Protein AF-A0A2M7X055-F1 (afdb_monomer_lite)

Secondary structure (DSSP, 8-state):
--SHHHHHHHHHHHHHHTTGGGTSS----PPSP----GGG------HHHHHHHHHHHHHHHHHHHTT-HHHHHHHHHHHHHHHHHHHHHH--

pLDDT: mean 74.13, std 18.89, range [45.38, 97.69]

Structure (mmCIF, N/CA/C/O backbone):
data_AF-A0A2M7X055-F1
#
_entry.id   AF-A0A2M7X055-F1
#
loop_
_atom_site.group_PDB
_atom_site.id
_atom_site.type_symbol
_atom_site.label_atom_id
_atom_site.label_alt_id
_atom_site.label_comp_id
_atom_site.label_asym_id
_atom_site.label_entity_id
_atom_site.label_seq_id
_atom_site.pdbx_PDB_ins_code
_atom_site.Cartn_x
_atom_site.Cartn_y
_atom_site.Cartn_z
_atom_site.occupancy
_atom_site.B_iso_or_equiv
_atom_site.auth_seq_id
_atom_site.auth_comp_id
_atom_site.auth_asym_id
_atom_site.auth_atom_id
_atom_site.pdbx_PDB_model_num
ATOM 1 N N . MET A 1 1 ? -12.932 -27.765 -12.831 1.00 46.94 1 MET A N 1
ATOM 2 C CA . MET A 1 1 ? -11.792 -26.873 -12.501 1.00 46.94 1 MET A CA 1
ATOM 3 C C . MET A 1 1 ? -12.272 -25.603 -11.775 1.00 46.94 1 MET A C 1
ATOM 5 O O . MET A 1 1 ? -12.058 -24.507 -12.264 1.00 46.94 1 MET A O 1
ATOM 9 N N . ALA A 1 2 ? -12.937 -25.721 -10.616 1.00 50.69 2 ALA A N 1
ATOM 10 C CA . ALA A 1 2 ? -13.504 -24.565 -9.885 1.00 50.69 2 ALA A CA 1
ATOM 11 C C . ALA A 1 2 ? -13.238 -24.597 -8.362 1.00 50.69 2 ALA A C 1
ATOM 13 O O . ALA A 1 2 ? -13.766 -23.790 -7.606 1.00 50.69 2 ALA A O 1
ATOM 14 N N . THR A 1 3 ? -12.414 -25.537 -7.893 1.00 55.06 3 THR A N 1
ATOM 15 C CA . THR A 1 3 ? -12.286 -25.893 -6.467 1.00 55.06 3 THR A CA 1
ATOM 16 C C . THR A 1 3 ? -10.998 -25.402 -5.804 1.00 55.06 3 THR A C 1
ATOM 18 O O . THR A 1 3 ? -10.871 -25.472 -4.586 1.00 55.06 3 THR A O 1
ATOM 21 N N . ALA A 1 4 ? -10.041 -24.861 -6.566 1.00 56.50 4 ALA A N 1
ATOM 22 C CA . ALA A 1 4 ? -8.792 -24.346 -5.999 1.00 56.50 4 ALA A CA 1
ATOM 23 C C . ALA A 1 4 ? -8.977 -22.966 -5.342 1.00 56.50 4 ALA A C 1
ATOM 25 O O . ALA A 1 4 ? -8.438 -22.721 -4.267 1.00 56.50 4 ALA A O 1
ATOM 26 N N . ILE A 1 5 ? -9.789 -22.089 -5.945 1.00 57.12 5 ILE A N 1
ATOM 27 C CA . ILE A 1 5 ? -9.979 -20.685 -5.530 1.00 57.12 5 ILE A CA 1
ATOM 28 C C . ILE A 1 5 ? -10.649 -20.578 -4.147 1.00 57.12 5 ILE A C 1
ATOM 30 O O . ILE A 1 5 ? -10.349 -19.676 -3.363 1.00 57.12 5 ILE A O 1
ATOM 34 N N . THR A 1 6 ? -11.525 -21.521 -3.800 1.00 56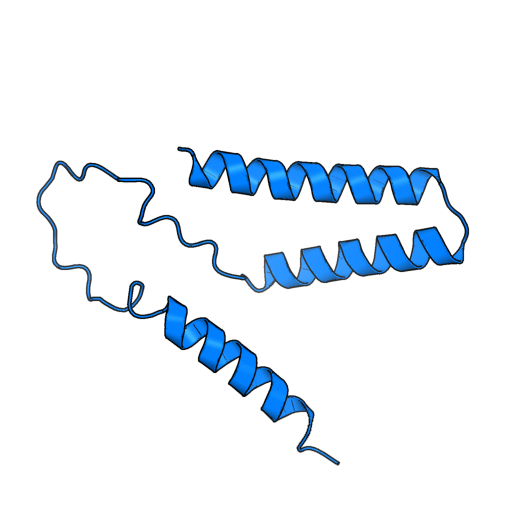.03 6 THR A N 1
ATOM 35 C CA . THR A 1 6 ? -12.248 -21.524 -2.519 1.00 56.03 6 THR A CA 1
ATOM 36 C C . THR A 1 6 ? -11.378 -21.940 -1.333 1.00 56.03 6 THR A C 1
ATOM 38 O O . THR A 1 6 ? -11.620 -21.466 -0.224 1.00 56.03 6 THR A O 1
ATOM 41 N N . ARG A 1 7 ? -10.318 -22.732 -1.545 1.00 57.69 7 ARG A N 1
ATOM 42 C CA . ARG A 1 7 ? -9.425 -23.194 -0.465 1.00 57.69 7 ARG A CA 1
ATOM 43 C C . ARG A 1 7 ? -8.532 -22.080 0.097 1.00 57.69 7 ARG A C 1
ATOM 45 O O . ARG A 1 7 ? -8.255 -22.046 1.291 1.00 57.69 7 ARG A O 1
ATOM 52 N N . TRP A 1 8 ? -8.111 -21.136 -0.747 1.00 57.44 8 TRP A N 1
ATOM 53 C CA . TRP A 1 8 ? -7.343 -19.962 -0.306 1.00 57.44 8 TRP A CA 1
ATOM 54 C C . TRP A 1 8 ? -8.206 -19.002 0.512 1.00 57.44 8 TRP A C 1
ATOM 56 O O . TRP A 1 8 ? -7.748 -18.457 1.516 1.00 57.44 8 TRP A O 1
ATOM 66 N N . ARG A 1 9 ? -9.484 -18.853 0.129 1.00 58.31 9 ARG A N 1
ATOM 67 C CA . ARG A 1 9 ? -10.46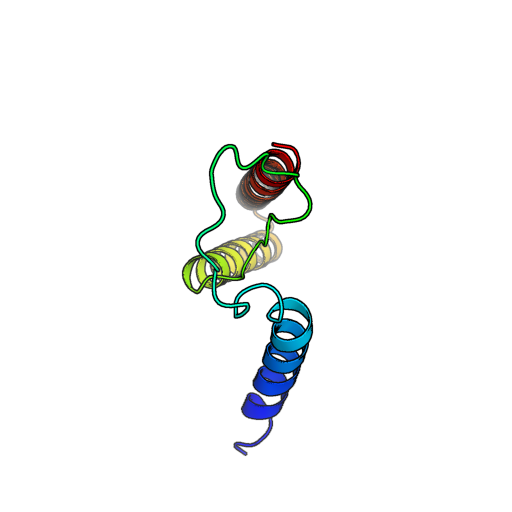2 -18.057 0.883 1.00 58.31 9 ARG A CA 1
ATOM 68 C C . ARG A 1 9 ? -10.670 -18.614 2.283 1.00 58.31 9 ARG A C 1
ATOM 70 O O . ARG A 1 9 ? -10.657 -17.832 3.221 1.00 58.31 9 ARG A O 1
ATOM 77 N N . THR A 1 10 ? -10.819 -19.927 2.451 1.00 58.59 10 THR A N 1
ATOM 78 C CA . THR A 1 10 ? -11.043 -20.514 3.782 1.00 58.59 10 THR A CA 1
ATOM 79 C C . THR A 1 10 ? -9.805 -20.455 4.669 1.00 58.59 10 THR A C 1
ATOM 81 O O . THR A 1 10 ? -9.947 -20.224 5.862 1.00 58.59 10 THR A O 1
ATOM 84 N N . TRP A 1 11 ? -8.592 -20.558 4.119 1.00 58.69 11 TRP A N 1
ATOM 85 C CA . TRP A 1 11 ? -7.371 -20.346 4.906 1.00 58.69 11 TRP A CA 1
ATOM 86 C C . TRP A 1 11 ? -7.210 -18.883 5.354 1.00 58.69 11 TRP A C 1
ATOM 88 O O . TRP A 1 11 ? -6.881 -18.620 6.511 1.00 58.69 11 TRP A O 1
ATOM 98 N N . LEU A 1 12 ? -7.514 -17.924 4.472 1.00 61.62 12 LEU A N 1
ATOM 99 C CA . LEU A 1 12 ? -7.5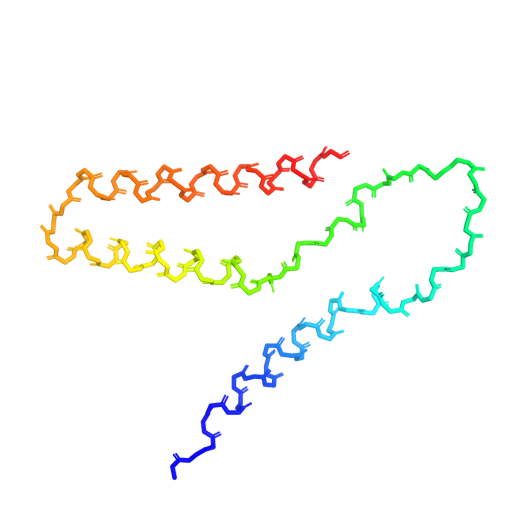14 -16.496 4.810 1.00 61.62 12 LEU A CA 1
ATOM 100 C C . LEU A 1 12 ? -8.617 -16.144 5.817 1.00 61.62 12 LEU A C 1
ATOM 102 O O . LEU A 1 12 ? -8.364 -15.385 6.750 1.00 61.62 12 LEU A O 1
ATOM 106 N N . LEU A 1 13 ? -9.808 -16.735 5.673 1.00 61.28 13 LEU A N 1
ATOM 107 C CA . LEU A 1 13 ? -10.927 -16.566 6.601 1.00 61.28 13 LEU A CA 1
ATOM 108 C C . LEU A 1 13 ? -10.647 -17.231 7.951 1.00 61.28 13 LEU A C 1
ATOM 110 O O . LEU A 1 13 ? -10.886 -16.596 8.962 1.00 61.28 13 LEU A O 1
ATOM 114 N N . ALA A 1 14 ? -10.027 -18.412 7.999 1.00 59.06 14 ALA A N 1
ATOM 115 C CA . ALA A 1 14 ? -9.623 -19.060 9.251 1.00 59.06 14 ALA A CA 1
ATOM 116 C C . ALA A 1 14 ? -8.496 -18.289 9.968 1.00 59.06 14 ALA A C 1
ATOM 118 O O . ALA A 1 14 ? -8.436 -18.231 11.201 1.00 59.06 14 ALA A O 1
ATOM 119 N N . ARG A 1 15 ? -7.590 -17.651 9.211 1.00 60.41 15 ARG A N 1
ATOM 120 C CA . ARG A 1 15 ? -6.574 -16.741 9.766 1.00 60.41 15 ARG A CA 1
ATOM 121 C C . ARG A 1 15 ? -7.206 -15.446 10.282 1.00 60.41 15 ARG A C 1
ATOM 123 O O . ARG A 1 15 ? -6.751 -14.940 11.311 1.00 60.41 15 ARG A O 1
ATOM 130 N N . ALA A 1 16 ? -8.241 -14.952 9.604 1.00 58.59 16 ALA A N 1
ATOM 131 C CA . ALA A 1 16 ? -9.037 -13.810 10.032 1.00 58.59 16 ALA A CA 1
ATOM 132 C C . ALA A 1 16 ? -9.887 -14.149 11.269 1.00 58.59 16 ALA A C 1
ATOM 134 O O . ALA A 1 16 ? -9.874 -13.384 12.223 1.00 58.59 16 ALA A O 1
ATOM 135 N N . GLU A 1 17 ? -10.539 -15.311 11.325 1.00 56.38 17 GLU A N 1
ATOM 136 C CA . GLU A 1 17 ? -11.384 -15.778 12.437 1.00 56.38 17 GLU A CA 1
ATOM 137 C C . GLU A 1 17 ? -10.602 -15.933 13.737 1.00 56.38 17 GLU A C 1
ATOM 139 O O . GLU A 1 17 ? -11.118 -15.610 14.800 1.00 56.38 17 GLU A O 1
ATOM 144 N N . ARG A 1 18 ? -9.321 -16.322 13.673 1.00 55.62 18 ARG A N 1
ATOM 145 C CA . ARG A 1 18 ? -8.435 -16.335 14.853 1.00 55.62 18 ARG A CA 1
ATOM 146 C C . ARG A 1 18 ? -8.052 -14.934 15.351 1.00 55.62 18 ARG A C 1
ATOM 148 O O . ARG A 1 18 ? -7.565 -14.805 16.470 1.00 55.62 18 ARG A O 1
ATOM 155 N N . ARG A 1 19 ? -8.227 -13.889 14.533 1.00 53.91 19 ARG A N 1
ATOM 156 C CA . ARG A 1 19 ? -7.945 -12.476 14.867 1.00 53.91 19 ARG A CA 1
ATOM 157 C C . ARG A 1 19 ? -9.221 -11.656 15.125 1.00 53.91 19 ARG A C 1
ATOM 159 O O . ARG A 1 19 ? -9.142 -10.612 15.759 1.00 53.91 19 ARG A O 1
ATOM 166 N N . LEU A 1 20 ? -10.376 -12.137 14.664 1.00 51.28 20 LEU A N 1
ATOM 167 C CA . LEU A 1 20 ? -11.693 -11.503 14.742 1.00 51.28 20 LEU A CA 1
ATOM 168 C C . LEU A 1 20 ? -12.484 -11.640 16.065 1.00 51.28 20 LEU A C 1
ATOM 170 O O . LEU A 1 20 ? -13.422 -10.852 16.197 1.00 51.28 20 LEU A O 1
ATOM 174 N N . PRO A 1 21 ? -12.172 -12.488 17.080 1.00 51.50 21 PRO A N 1
ATOM 175 C CA . PRO A 1 21 ? -13.011 -12.552 18.289 1.00 51.50 21 PRO A CA 1
ATOM 176 C C . PRO A 1 21 ? -12.989 -11.242 19.092 1.00 51.50 21 PRO A C 1
ATOM 178 O O . PRO A 1 21 ? -13.844 -11.007 19.941 1.00 51.50 21 PRO A O 1
ATOM 181 N N . ALA A 1 22 ? -12.006 -10.375 18.824 1.00 52.00 22 ALA A N 1
ATOM 182 C CA . ALA A 1 22 ? -11.882 -9.061 19.441 1.00 52.00 22 ALA A CA 1
ATOM 183 C C . ALA A 1 22 ? -12.723 -7.967 18.757 1.00 52.00 22 ALA A C 1
ATOM 185 O O . ALA A 1 22 ? -12.948 -6.927 19.369 1.00 52.00 22 ALA A O 1
ATOM 186 N N . LEU A 1 23 ? -13.188 -8.181 17.518 1.00 51.47 23 LEU A N 1
ATOM 187 C CA . LEU A 1 23 ? -13.975 -7.197 16.759 1.00 51.47 23 LEU A CA 1
ATOM 188 C C . LEU A 1 23 ? -15.488 -7.381 16.948 1.00 51.47 23 LEU A C 1
ATOM 190 O O . LEU A 1 23 ? -16.241 -6.422 16.814 1.00 51.47 23 LEU A O 1
ATOM 194 N N . THR A 1 24 ? -15.935 -8.590 17.296 1.00 47.88 24 THR A N 1
ATOM 195 C CA . THR A 1 24 ? -17.355 -8.929 17.501 1.00 47.88 24 THR A CA 1
ATOM 196 C C . THR A 1 24 ? -17.796 -8.930 18.958 1.00 47.88 24 THR A C 1
ATOM 198 O O . THR A 1 24 ? -18.980 -9.148 19.224 1.00 47.88 24 THR A O 1
ATOM 201 N N . ARG A 1 25 ? -16.906 -8.644 19.922 1.00 48.16 25 ARG A N 1
ATOM 202 C CA . ARG A 1 25 ? -17.346 -8.406 21.299 1.00 48.16 25 ARG A CA 1
ATOM 203 C C . ARG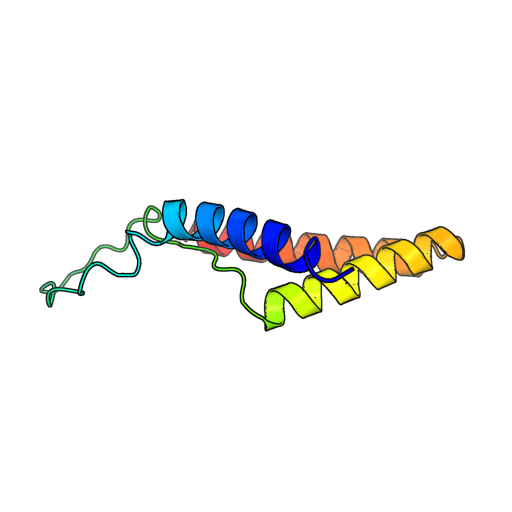 A 1 25 ? -18.059 -7.059 21.332 1.00 48.16 25 ARG A C 1
ATOM 205 O O . ARG A 1 25 ? -17.427 -6.018 21.484 1.00 48.16 25 ARG A O 1
ATOM 212 N N . LEU A 1 26 ? -19.372 -7.143 21.114 1.00 45.38 26 LEU A N 1
ATOM 213 C CA . LEU A 1 26 ? -20.419 -6.197 21.468 1.00 45.38 26 LEU A CA 1
ATOM 214 C C . LEU A 1 26 ? -19.861 -5.193 22.473 1.00 45.38 26 LEU A C 1
ATOM 216 O O . LEU A 1 26 ? -19.622 -5.537 23.632 1.00 45.38 26 LEU A O 1
ATOM 220 N N . ARG A 1 27 ? -19.535 -4.000 21.971 1.00 47.00 27 ARG A N 1
ATOM 221 C CA . ARG A 1 27 ? -18.992 -2.899 22.755 1.00 47.00 27 ARG A CA 1
ATOM 222 C C . ARG A 1 27 ? -20.062 -2.552 23.786 1.00 47.00 27 ARG A C 1
ATOM 224 O O . ARG A 1 27 ? -20.982 -1.797 23.491 1.00 47.00 27 ARG A O 1
ATOM 231 N N . GLN A 1 28 ? -19.986 -3.179 24.960 1.00 52.53 28 GLN A N 1
ATOM 232 C CA . GLN A 1 28 ? -20.690 -2.696 26.136 1.00 52.53 28 GLN A CA 1
ATOM 233 C C . GLN A 1 28 ? -20.277 -1.225 26.294 1.00 52.53 28 GLN A C 1
ATOM 235 O O . GLN A 1 28 ? -19.099 -0.919 26.075 1.00 52.53 28 GLN A O 1
ATOM 240 N N . PRO A 1 29 ? -21.215 -0.305 26.567 1.00 49.03 29 PRO A N 1
ATOM 241 C CA . PRO A 1 29 ? -20.886 1.102 26.724 1.00 49.03 29 PRO A CA 1
ATOM 242 C C . PRO A 1 29 ? -19.945 1.217 27.922 1.00 49.03 29 PRO A C 1
ATOM 244 O O . PRO A 1 29 ? -20.362 1.066 29.066 1.00 49.03 29 PRO A O 1
ATOM 247 N N . GLU A 1 30 ? -18.654 1.386 27.658 1.00 52.66 30 GLU A N 1
ATOM 248 C CA . GLU A 1 30 ? -17.644 1.487 28.701 1.00 52.66 30 GLU A CA 1
ATOM 249 C C . GLU A 1 30 ? -17.560 2.957 29.114 1.00 52.66 30 GLU A C 1
ATOM 251 O O . GLU A 1 30 ? -17.318 3.836 28.281 1.00 52.66 30 GLU A O 1
ATOM 256 N N . SER A 1 31 ? -17.857 3.221 30.388 1.00 53.94 31 SER A N 1
ATOM 257 C CA . SER A 1 31 ? -17.805 4.556 30.983 1.00 53.94 31 SER A CA 1
ATOM 258 C C . SER A 1 31 ? -16.395 5.125 30.866 1.00 53.94 31 SER A C 1
ATOM 260 O O . SER A 1 31 ? -15.413 4.447 31.163 1.00 53.94 31 SER A O 1
ATOM 262 N N . LEU A 1 32 ? -16.305 6.389 30.452 1.00 60.12 32 LEU A N 1
ATOM 263 C CA . LEU A 1 32 ? -15.058 7.149 30.401 1.00 60.12 32 LEU A CA 1
ATOM 264 C C . LEU A 1 32 ? -14.373 7.196 31.787 1.00 60.12 32 LEU A C 1
ATOM 266 O O . LEU A 1 32 ? -15.084 7.180 32.796 1.00 60.12 32 LEU A O 1
ATOM 270 N N . PRO A 1 33 ? -13.026 7.293 31.854 1.00 55.19 33 PRO A N 1
ATOM 271 C CA . PRO A 1 33 ? -12.082 7.562 30.767 1.00 55.19 33 PRO A CA 1
ATOM 272 C C . PRO A 1 33 ? -11.413 6.280 30.244 1.00 55.19 33 PRO A C 1
ATOM 274 O O . PRO A 1 33 ? -10.743 5.553 30.973 1.00 55.19 33 PRO A O 1
ATOM 277 N N . ILE A 1 34 ? -11.562 6.009 28.946 1.00 58.66 34 ILE A N 1
ATOM 278 C CA . ILE A 1 34 ? -10.947 4.842 28.305 1.00 58.66 34 ILE A CA 1
ATOM 279 C C . ILE A 1 34 ? -9.462 5.152 28.091 1.00 58.66 34 ILE A C 1
ATOM 281 O O . ILE A 1 34 ? -9.111 5.923 27.201 1.00 58.66 34 ILE A O 1
ATOM 285 N N . GLN A 1 35 ? -8.580 4.543 28.884 1.00 56.78 35 GLN A N 1
ATOM 286 C CA . GLN A 1 35 ? -7.153 4.513 28.565 1.00 56.78 35 GLN A CA 1
ATOM 287 C C . GLN A 1 35 ? -6.932 3.518 27.417 1.00 56.78 35 GLN A C 1
ATOM 289 O O . GLN A 1 35 ? -6.995 2.299 27.604 1.00 56.78 35 GLN A O 1
ATOM 294 N N . LEU A 1 36 ? -6.740 4.032 26.197 1.00 55.75 36 LEU A N 1
ATOM 295 C CA . LEU A 1 36 ? -6.402 3.215 25.033 1.00 55.75 36 LEU A CA 1
ATOM 296 C C . LEU A 1 36 ? -4.985 2.659 25.217 1.00 55.75 36 LEU A C 1
ATOM 298 O O . LEU A 1 36 ? -3.997 3.356 25.044 1.00 55.75 36 LEU A O 1
ATOM 302 N N . HIS A 1 37 ? -4.892 1.388 25.588 1.00 54.81 37 HIS A N 1
ATOM 303 C CA . HIS A 1 37 ? -3.629 0.657 25.637 1.00 54.81 37 HIS A CA 1
ATOM 304 C C . HIS A 1 37 ? -3.329 0.077 24.238 1.00 54.81 37 HIS A C 1
ATOM 306 O O . HIS A 1 37 ? -4.230 -0.517 23.633 1.00 54.81 37 HIS A O 1
ATOM 312 N N . SER A 1 38 ? -2.084 0.160 23.740 1.00 56.34 38 SER A N 1
ATOM 313 C CA . SER A 1 38 ? -1.649 -0.289 22.389 1.00 56.34 38 SER A CA 1
ATOM 314 C C . SER A 1 38 ? -1.962 -1.761 22.054 1.00 56.34 38 SER A C 1
ATOM 316 O O . SER A 1 38 ? -1.854 -2.204 20.913 1.00 56.34 38 SER A O 1
ATOM 318 N N . ARG A 1 39 ? -2.438 -2.543 23.031 1.00 58.50 39 ARG A N 1
ATOM 319 C CA . ARG A 1 39 ? -2.873 -3.942 22.888 1.00 58.50 39 ARG A CA 1
ATOM 320 C C . ARG A 1 39 ? -4.182 -4.135 22.099 1.00 58.50 39 ARG A C 1
ATOM 322 O O . ARG A 1 39 ? -4.617 -5.275 21.940 1.00 58.50 39 ARG A O 1
ATOM 329 N N . ARG A 1 40 ? -4.827 -3.058 21.626 1.00 56.75 40 ARG A N 1
ATOM 330 C CA . ARG A 1 40 ? -6.083 -3.101 20.839 1.00 56.75 40 ARG A CA 1
ATOM 331 C C . ARG A 1 40 ? -5.959 -2.628 19.385 1.00 56.75 40 ARG A C 1
ATOM 333 O O . ARG A 1 40 ? -6.979 -2.550 18.703 1.00 56.75 40 ARG A O 1
ATOM 340 N N . ILE A 1 41 ? -4.759 -2.338 18.884 1.00 61.16 41 ILE A N 1
ATOM 341 C CA . ILE A 1 41 ? -4.581 -1.818 17.520 1.00 61.16 41 ILE A CA 1
ATOM 342 C C . ILE A 1 41 ? -4.546 -2.988 16.529 1.00 61.16 41 ILE A C 1
ATOM 344 O O . ILE A 1 41 ? -3.559 -3.714 16.419 1.00 61.16 41 ILE A O 1
ATOM 348 N N . TYR A 1 42 ? -5.663 -3.204 15.830 1.00 61.62 42 TYR A N 1
ATOM 349 C CA . TYR A 1 42 ? -5.807 -4.247 14.813 1.00 61.62 42 TYR A CA 1
ATOM 350 C C . TYR A 1 42 ? -5.614 -3.662 13.411 1.00 61.62 42 TYR A C 1
ATOM 352 O O . TYR A 1 42 ? -6.455 -2.911 12.922 1.00 61.62 42 TYR A O 1
ATOM 360 N N . ILE A 1 43 ? -4.535 -4.059 12.732 1.00 65.31 43 ILE A N 1
ATOM 361 C CA . ILE A 1 43 ? -4.325 -3.764 11.309 1.00 65.31 43 ILE A CA 1
ATOM 362 C C . ILE A 1 43 ? -5.129 -4.787 10.501 1.00 65.31 43 ILE A C 1
ATOM 364 O O . ILE A 1 43 ? -4.704 -5.927 10.302 1.00 65.31 43 ILE A O 1
ATOM 368 N N . VAL A 1 44 ? -6.332 -4.400 10.085 1.00 71.06 44 VAL A N 1
ATOM 369 C CA . VAL A 1 44 ? -7.201 -5.234 9.247 1.00 71.06 44 VAL A CA 1
ATOM 370 C C . VAL A 1 44 ? -6.866 -5.038 7.765 1.00 71.06 44 VAL A C 1
ATOM 372 O O . VAL A 1 44 ? -6.766 -3.896 7.312 1.00 71.06 44 VAL A O 1
ATOM 375 N N . PRO A 1 45 ? -6.721 -6.124 6.980 1.00 70.12 45 P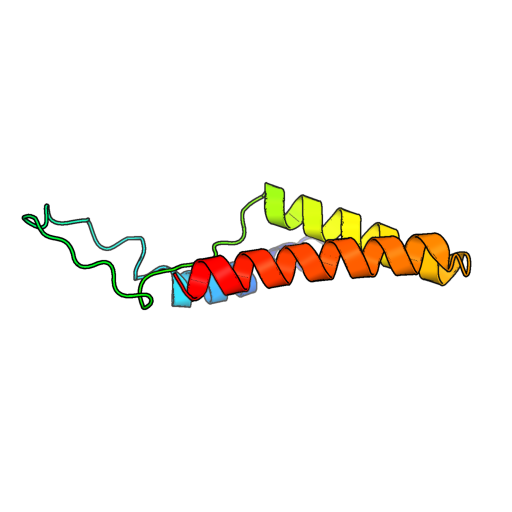RO A N 1
ATOM 376 C CA . PRO A 1 45 ? -6.475 -6.024 5.549 1.00 70.12 45 PRO A CA 1
ATOM 377 C C . PRO A 1 45 ? -7.742 -5.512 4.852 1.00 70.12 45 PRO A C 1
ATOM 379 O O . PRO A 1 45 ? -8.693 -6.257 4.616 1.00 70.12 45 PRO A O 1
ATOM 382 N N . THR A 1 46 ? -7.779 -4.216 4.550 1.00 81.38 46 THR A N 1
ATOM 383 C CA . THR A 1 46 ? -8.867 -3.602 3.781 1.00 81.38 46 THR A CA 1
ATOM 384 C C . THR A 1 46 ? -8.717 -3.920 2.291 1.00 81.38 46 THR A C 1
ATOM 386 O O . THR A 1 46 ? -7.618 -4.195 1.805 1.00 81.38 46 THR A O 1
ATOM 389 N N . ARG A 1 47 ? -9.820 -3.848 1.528 1.00 78.06 47 ARG A N 1
ATOM 390 C CA . ARG A 1 47 ? -9.790 -4.028 0.061 1.00 78.06 47 ARG A CA 1
ATOM 391 C C . ARG A 1 47 ? -8.804 -3.066 -0.613 1.00 78.06 47 ARG A C 1
ATOM 393 O O . ARG A 1 47 ? -8.074 -3.471 -1.510 1.00 78.06 47 ARG A O 1
ATOM 400 N N . PHE A 1 48 ? -8.750 -1.823 -0.136 1.00 79.06 48 PHE A N 1
ATOM 401 C CA . PHE A 1 48 ? -7.810 -0.810 -0.616 1.00 79.06 48 PHE A CA 1
ATOM 402 C C . PHE A 1 48 ? -6.353 -1.166 -0.311 1.00 79.06 48 PHE A C 1
ATOM 404 O O . PHE A 1 48 ? -5.513 -1.062 -1.199 1.00 79.06 48 PHE A O 1
ATOM 411 N N . GLY A 1 49 ? -6.054 -1.650 0.901 1.00 86.50 49 GLY A N 1
ATOM 412 C CA . GLY A 1 49 ? -4.702 -2.096 1.253 1.00 86.50 49 GLY A CA 1
ATOM 413 C C . GLY A 1 49 ? -4.221 -3.261 0.384 1.00 86.50 49 GLY A C 1
ATOM 414 O O . GLY A 1 49 ? -3.051 -3.318 0.013 1.00 86.50 49 GLY A O 1
ATOM 415 N N . LEU A 1 50 ? -5.132 -4.157 -0.005 1.00 87.94 50 LEU A N 1
ATOM 416 C CA . LEU A 1 50 ? -4.816 -5.279 -0.888 1.00 87.94 50 LEU A CA 1
ATOM 417 C C . LEU A 1 50 ? -4.554 -4.827 -2.332 1.00 87.94 50 LEU A C 1
ATOM 419 O O . LEU A 1 50 ? -3.605 -5.305 -2.950 1.00 87.94 50 LEU A O 1
ATOM 423 N N . LEU A 1 51 ? -5.341 -3.875 -2.849 1.00 92.06 51 LEU A N 1
ATOM 424 C CA . LEU A 1 51 ? -5.082 -3.252 -4.152 1.00 92.06 51 LEU A CA 1
ATOM 425 C C . LEU A 1 51 ? -3.724 -2.541 -4.165 1.00 92.06 51 LEU A C 1
ATOM 427 O O . LEU A 1 51 ? -2.941 -2.735 -5.088 1.00 92.06 51 LEU A O 1
ATOM 431 N N . PHE A 1 52 ? -3.423 -1.768 -3.121 1.00 92.62 52 PHE A N 1
ATOM 432 C CA . PHE A 1 52 ? -2.133 -1.100 -2.969 1.00 92.62 52 PHE A CA 1
ATOM 433 C C . PHE A 1 52 ? -0.966 -2.098 -2.974 1.00 92.62 52 PHE A C 1
ATOM 435 O O . PHE A 1 52 ? -0.021 -1.929 -3.741 1.00 92.62 52 PHE A O 1
ATOM 442 N N . ALA A 1 53 ? -1.055 -3.175 -2.186 1.00 92.81 53 ALA A N 1
ATOM 443 C CA . ALA A 1 53 ? -0.032 -4.220 -2.160 1.00 92.81 53 ALA A CA 1
ATOM 444 C C . ALA A 1 53 ? 0.163 -4.879 -3.536 1.00 92.81 53 ALA A C 1
ATOM 446 O O . ALA A 1 53 ? 1.295 -5.149 -3.933 1.00 92.81 53 ALA A O 1
ATOM 447 N N . LEU A 1 54 ? -0.926 -5.098 -4.282 1.00 96.38 54 LEU A N 1
ATOM 448 C CA . LEU A 1 54 ? -0.875 -5.642 -5.639 1.00 96.38 54 LEU A CA 1
ATOM 449 C C . LEU A 1 54 ? -0.156 -4.690 -6.602 1.00 96.38 54 LEU A C 1
ATOM 451 O O . LEU A 1 54 ? 0.692 -5.137 -7.369 1.00 96.38 54 LEU A O 1
ATOM 455 N N . VAL A 1 55 ? -0.448 -3.388 -6.537 1.00 96.62 55 VAL A N 1
ATOM 456 C CA . VAL A 1 55 ? 0.221 -2.369 -7.363 1.00 96.62 55 VAL A CA 1
ATOM 457 C C . VAL A 1 55 ? 1.716 -2.308 -7.054 1.00 96.62 55 VAL A C 1
ATOM 459 O O . VAL A 1 55 ? 2.530 -2.353 -7.972 1.00 96.62 55 VAL A O 1
ATOM 462 N N . VAL A 1 56 ? 2.092 -2.273 -5.774 1.00 96.75 56 VAL A N 1
ATOM 463 C CA . VAL A 1 56 ? 3.499 -2.276 -5.345 1.00 96.75 56 VAL A CA 1
ATOM 464 C C . VAL A 1 56 ? 4.220 -3.544 -5.814 1.00 96.75 56 VAL A C 1
ATOM 466 O O . VAL A 1 56 ? 5.352 -3.471 -6.289 1.00 96.75 56 VAL A O 1
ATOM 469 N N . LEU A 1 57 ? 3.564 -4.704 -5.739 1.00 97.12 57 LEU A N 1
A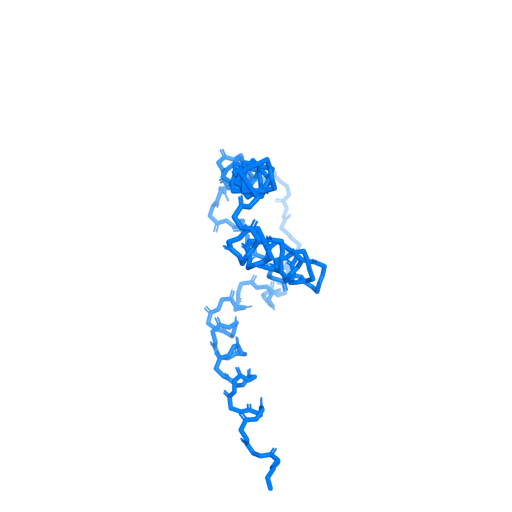TOM 470 C CA . LEU A 1 57 ? 4.120 -5.963 -6.234 1.00 97.12 57 LEU A CA 1
ATOM 471 C C . LEU A 1 57 ? 4.305 -5.943 -7.757 1.00 97.12 57 LEU A C 1
ATOM 473 O O . LEU A 1 57 ? 5.339 -6.384 -8.254 1.00 97.12 57 LEU A O 1
ATOM 477 N N . ALA A 1 58 ? 3.333 -5.408 -8.498 1.00 96.94 58 ALA A N 1
ATOM 478 C CA . ALA A 1 58 ? 3.439 -5.243 -9.943 1.00 96.94 58 ALA A CA 1
ATOM 479 C C . ALA A 1 58 ? 4.590 -4.296 -10.321 1.00 96.94 58 ALA A C 1
ATOM 481 O O . ALA A 1 58 ? 5.355 -4.608 -11.232 1.00 96.94 58 ALA A O 1
ATOM 482 N N . MET A 1 59 ? 4.762 -3.189 -9.589 1.00 96.50 59 MET A N 1
ATOM 483 C CA . MET A 1 59 ? 5.902 -2.283 -9.760 1.00 96.50 59 MET A CA 1
ATOM 484 C C . MET A 1 59 ? 7.231 -2.989 -9.486 1.00 96.50 59 MET A C 1
ATOM 486 O O . MET A 1 59 ? 8.148 -2.851 -10.290 1.00 96.50 59 MET A O 1
ATOM 490 N N . LEU A 1 60 ? 7.329 -3.786 -8.415 1.00 96.94 60 LEU A N 1
ATOM 491 C CA . LEU A 1 60 ? 8.538 -4.550 -8.094 1.00 96.94 60 LEU A CA 1
ATOM 492 C C . LEU A 1 60 ? 8.900 -5.525 -9.218 1.00 96.94 60 LEU A C 1
ATOM 494 O O . LEU A 1 60 ? 10.037 -5.542 -9.685 1.00 96.94 60 LEU A O 1
ATOM 498 N N . LEU A 1 61 ? 7.929 -6.323 -9.665 1.00 97.50 61 LEU A N 1
ATOM 499 C CA . LEU A 1 61 ? 8.131 -7.305 -10.728 1.00 97.50 61 LEU A CA 1
ATOM 500 C C . LEU A 1 61 ? 8.498 -6.631 -12.051 1.00 97.50 61 LEU A C 1
ATOM 502 O O . LEU A 1 61 ? 9.426 -7.078 -12.720 1.00 97.50 61 LEU A O 1
ATOM 506 N N . GLY A 1 62 ? 7.820 -5.537 -12.406 1.00 96.12 62 GLY A N 1
ATOM 507 C CA . GLY A 1 62 ? 8.146 -4.754 -13.596 1.00 96.12 62 GLY A CA 1
ATOM 508 C C . GLY A 1 62 ? 9.545 -4.143 -13.516 1.00 96.12 62 GLY A C 1
ATOM 509 O O . GLY A 1 62 ? 10.320 -4.238 -14.464 1.00 96.12 62 GLY A O 1
ATOM 510 N N . ALA A 1 63 ? 9.908 -3.574 -12.369 1.00 96.31 63 ALA A N 1
ATOM 511 C CA . ALA A 1 63 ? 11.213 -2.962 -12.169 1.00 96.31 63 ALA A CA 1
ATOM 512 C C . ALA A 1 63 ? 12.356 -3.992 -12.212 1.00 96.31 63 ALA A C 1
ATOM 514 O O . ALA A 1 63 ? 13.391 -3.714 -12.812 1.00 96.31 63 ALA A O 1
ATOM 515 N N . LEU A 1 64 ? 12.150 -5.193 -11.657 1.00 95.94 64 LEU A N 1
ATOM 516 C CA . LEU A 1 64 ? 13.090 -6.314 -11.779 1.00 95.94 64 LEU A CA 1
ATOM 517 C C . LEU A 1 64 ? 13.187 -6.830 -13.219 1.00 95.94 64 LEU A C 1
ATOM 519 O O . LEU A 1 64 ? 14.281 -7.133 -13.686 1.00 95.94 64 LEU A O 1
ATOM 523 N N . ASN A 1 65 ? 12.060 -6.917 -13.930 1.00 96.88 65 ASN A N 1
ATOM 524 C CA . ASN A 1 65 ? 12.026 -7.427 -15.299 1.00 96.88 65 ASN A CA 1
ATOM 525 C C . ASN A 1 65 ? 12.769 -6.511 -16.282 1.00 96.88 65 ASN A C 1
ATOM 527 O O . ASN A 1 65 ? 13.529 -6.997 -17.113 1.00 96.88 65 ASN A O 1
ATOM 531 N N . PHE A 1 66 ? 12.593 -5.194 -16.153 1.00 94.94 66 PHE A N 1
ATOM 532 C CA . PHE A 1 66 ? 13.235 -4.202 -17.021 1.00 94.94 66 PHE A CA 1
ATOM 533 C C . PHE A 1 66 ? 14.566 -3.664 -16.474 1.00 94.94 66 PHE A C 1
ATOM 535 O O . PHE A 1 66 ? 15.095 -2.702 -17.026 1.00 94.94 66 PHE A O 1
ATOM 542 N N . ASN A 1 67 ? 15.097 -4.240 -15.387 1.00 94.19 67 ASN A N 1
ATOM 543 C CA . ASN A 1 67 ? 16.290 -3.745 -14.686 1.00 94.19 67 ASN A CA 1
ATOM 544 C C . ASN A 1 67 ? 16.241 -2.219 -14.425 1.00 94.19 67 ASN A C 1
ATOM 546 O O . ASN A 1 67 ? 17.207 -1.481 -14.629 1.00 94.19 67 ASN A O 1
ATOM 550 N N . ASN A 1 68 ? 15.064 -1.727 -14.032 1.00 95.12 68 ASN A N 1
ATOM 551 C CA . ASN A 1 68 ? 14.782 -0.306 -13.867 1.00 95.12 68 ASN A CA 1
ATOM 552 C C . ASN A 1 68 ? 15.103 0.129 -12.427 1.00 95.12 68 ASN A C 1
ATOM 554 O O . ASN A 1 68 ? 14.237 0.129 -11.548 1.00 95.12 68 ASN A O 1
ATOM 558 N N . ASN A 1 69 ? 16.362 0.512 -12.196 1.00 95.50 69 ASN A N 1
ATOM 559 C CA . ASN A 1 69 ? 16.868 0.918 -10.879 1.00 95.50 69 ASN A CA 1
ATOM 560 C C . ASN A 1 69 ? 16.075 2.073 -10.226 1.00 95.50 69 ASN A C 1
ATOM 562 O O . ASN A 1 69 ? 15.766 1.963 -9.037 1.00 95.50 69 ASN A O 1
ATOM 566 N N . PRO A 1 70 ? 15.680 3.147 -10.944 1.00 96.00 70 PRO A N 1
ATOM 567 C CA . PRO A 1 70 ? 14.806 4.180 -10.381 1.00 96.00 70 PRO A CA 1
ATOM 568 C C . PRO A 1 70 ? 13.450 3.644 -9.906 1.00 96.00 70 PRO A C 1
ATOM 570 O O . PRO A 1 70 ? 12.978 4.017 -8.832 1.00 96.00 70 PRO A O 1
ATOM 573 N N . ALA A 1 71 ? 12.832 2.743 -10.676 1.00 95.69 71 ALA A N 1
ATOM 574 C CA . ALA A 1 71 ? 11.558 2.139 -10.295 1.00 95.69 71 ALA A CA 1
ATOM 575 C C . ALA A 1 71 ? 11.702 1.201 -9.085 1.00 95.69 71 ALA A C 1
ATOM 577 O O . ALA A 1 71 ? 10.817 1.182 -8.225 1.00 95.69 71 ALA A O 1
ATOM 578 N N . LEU A 1 72 ? 12.821 0.472 -8.969 1.00 96.69 72 LEU A N 1
ATOM 579 C CA . LEU A 1 72 ? 13.141 -0.317 -7.773 1.00 96.69 72 LEU A CA 1
ATOM 580 C C . LEU A 1 72 ? 13.254 0.583 -6.540 1.00 96.69 72 LEU A C 1
ATOM 582 O O . LEU A 1 72 ? 12.601 0.319 -5.531 1.00 96.69 72 LEU A O 1
ATOM 586 N N . LEU A 1 73 ? 14.023 1.672 -6.639 1.00 97.31 73 LEU A N 1
ATOM 587 C CA . LEU A 1 73 ? 14.192 2.637 -5.552 1.00 97.31 73 LEU A CA 1
ATOM 588 C C . LEU A 1 73 ? 12.840 3.212 -5.116 1.00 97.31 73 LEU A C 1
ATOM 590 O O . LEU A 1 73 ? 12.520 3.178 -3.928 1.00 97.31 73 LEU A O 1
ATOM 594 N N . LEU A 1 74 ? 12.015 3.663 -6.066 1.00 96.88 74 LEU A N 1
ATOM 595 C CA . LEU A 1 74 ? 10.675 4.176 -5.778 1.00 96.88 74 LEU A CA 1
ATOM 596 C C . LEU A 1 74 ? 9.808 3.131 -5.064 1.00 96.88 74 LEU A C 1
ATOM 598 O O . LEU A 1 74 ? 9.165 3.440 -4.061 1.00 96.88 74 LEU A O 1
ATOM 602 N N . THR A 1 75 ? 9.820 1.888 -5.547 1.00 96.69 75 THR A N 1
ATOM 603 C CA . THR A 1 75 ? 9.054 0.788 -4.948 1.00 96.69 75 THR A CA 1
ATOM 604 C C . THR A 1 75 ? 9.480 0.549 -3.498 1.00 96.69 75 THR A C 1
ATOM 606 O O . THR A 1 75 ? 8.628 0.466 -2.612 1.00 96.69 75 THR A O 1
ATOM 609 N N . PHE A 1 76 ? 10.787 0.508 -3.222 1.00 96.62 76 PHE A N 1
ATOM 610 C CA . PHE A 1 76 ? 11.300 0.336 -1.861 1.00 96.62 76 PHE A CA 1
ATOM 611 C C . PHE A 1 76 ? 10.975 1.518 -0.944 1.00 96.62 76 PHE A C 1
ATOM 613 O O . PHE A 1 76 ? 10.632 1.297 0.220 1.00 96.62 76 PHE A O 1
ATOM 620 N N . VAL A 1 77 ? 11.018 2.755 -1.445 1.00 97.69 77 VAL A N 1
ATOM 621 C CA . VAL A 1 77 ? 10.613 3.944 -0.674 1.00 97.69 77 VAL A CA 1
ATOM 622 C C . VAL A 1 77 ? 9.137 3.859 -0.287 1.00 97.69 77 VAL A C 1
ATOM 624 O O . VAL A 1 77 ? 8.800 4.017 0.886 1.00 97.69 77 VAL A O 1
ATOM 627 N N . VAL A 1 78 ? 8.260 3.541 -1.242 1.00 97.12 78 VAL A N 1
ATOM 628 C CA . VAL A 1 78 ? 6.815 3.409 -1.002 1.00 97.12 78 VAL A CA 1
ATOM 629 C C . VAL A 1 78 ? 6.522 2.316 0.032 1.00 97.12 78 VAL A C 1
ATOM 631 O O . VAL A 1 78 ? 5.751 2.543 0.968 1.00 97.12 78 VAL A O 1
ATOM 634 N N . VAL A 1 79 ? 7.175 1.154 -0.084 1.00 96.31 79 VAL A N 1
ATOM 635 C CA . VAL A 1 79 ? 7.065 0.064 0.903 1.00 96.31 79 VAL A CA 1
ATOM 636 C C . VAL A 1 79 ? 7.545 0.513 2.284 1.00 96.31 79 VAL A C 1
ATOM 638 O O . VAL A 1 79 ? 6.871 0.249 3.279 1.00 96.31 79 VAL A O 1
ATOM 641 N N . SER A 1 80 ? 8.679 1.211 2.355 1.00 96.69 80 SER A N 1
ATOM 642 C CA . SER A 1 80 ? 9.270 1.653 3.623 1.00 96.69 80 SER A CA 1
ATOM 643 C C . SER A 1 80 ? 8.356 2.624 4.365 1.00 96.69 80 SER A C 1
ATOM 645 O O . SER A 1 80 ? 8.129 2.458 5.562 1.00 96.69 80 SER A O 1
ATOM 647 N N . ILE A 1 81 ? 7.771 3.591 3.651 1.00 96.00 81 ILE A N 1
ATOM 648 C CA . ILE A 1 81 ? 6.806 4.538 4.226 1.00 96.00 81 ILE A CA 1
ATOM 649 C C . ILE A 1 81 ? 5.581 3.787 4.756 1.00 96.00 81 ILE A C 1
ATOM 651 O O . ILE A 1 81 ? 5.175 4.023 5.891 1.00 96.00 81 ILE A O 1
ATOM 655 N N . ALA A 1 82 ? 5.034 2.840 3.985 1.00 92.44 82 ALA A N 1
ATOM 656 C CA . ALA A 1 82 ? 3.881 2.052 4.419 1.00 92.44 82 ALA A CA 1
ATOM 657 C C . ALA A 1 82 ? 4.167 1.278 5.721 1.00 92.44 82 ALA A C 1
ATOM 659 O O . ALA A 1 82 ? 3.376 1.334 6.663 1.00 92.44 82 ALA A O 1
ATOM 660 N N . VAL A 1 83 ? 5.322 0.607 5.806 1.00 91.19 83 VAL A N 1
ATOM 661 C CA . VAL A 1 83 ? 5.751 -0.123 7.012 1.00 91.19 83 VAL A CA 1
ATOM 662 C C . VAL A 1 83 ? 5.937 0.821 8.201 1.00 91.19 83 VAL A C 1
ATOM 664 O O . VAL A 1 83 ? 5.476 0.517 9.304 1.00 91.19 83 VAL A O 1
ATOM 667 N N . LEU A 1 84 ? 6.561 1.979 7.984 1.00 93.81 84 LEU A N 1
ATOM 668 C CA . LEU A 1 84 ? 6.797 2.973 9.027 1.00 93.81 84 LEU A CA 1
ATOM 669 C C . LEU A 1 84 ? 5.481 3.545 9.574 1.00 93.81 84 LEU A C 1
ATOM 671 O O . LEU A 1 84 ? 5.311 3.642 10.789 1.00 93.81 84 LEU A O 1
ATOM 675 N N . SER A 1 85 ? 4.515 3.849 8.703 1.00 87.44 85 SER A N 1
ATOM 676 C CA . SER A 1 85 ? 3.178 4.293 9.115 1.00 87.44 85 SER A CA 1
ATOM 677 C C . SER A 1 85 ? 2.473 3.251 9.984 1.00 87.44 85 SER A C 1
ATOM 679 O O . SER A 1 85 ? 1.869 3.608 10.999 1.00 87.44 85 SER A O 1
ATOM 681 N N . PHE A 1 86 ? 2.583 1.962 9.645 1.00 84.81 86 PHE A N 1
ATOM 682 C CA . PHE A 1 86 ? 2.031 0.895 10.484 1.00 84.81 86 PHE A CA 1
ATOM 683 C C . PHE A 1 86 ? 2.715 0.840 11.849 1.00 84.81 86 PHE A C 1
ATOM 685 O O . PHE A 1 86 ? 2.030 0.746 12.866 1.00 84.81 86 PHE A O 1
ATOM 692 N N . HIS A 1 87 ? 4.043 0.946 11.883 1.00 83.19 87 HIS A N 1
ATOM 693 C CA . HIS A 1 87 ? 4.803 0.918 13.128 1.00 83.19 87 HIS A CA 1
ATOM 694 C C . HIS A 1 87 ? 4.450 2.094 14.050 1.00 83.19 87 HIS A C 1
ATOM 696 O O . HIS A 1 87 ? 4.185 1.886 15.232 1.00 83.19 87 HIS A O 1
ATOM 702 N N . HIS A 1 88 ? 4.373 3.318 13.517 1.00 81.44 88 HIS A N 1
ATOM 703 C CA . HIS A 1 88 ? 3.949 4.485 14.299 1.00 81.44 88 HIS A CA 1
ATOM 704 C C . HIS A 1 88 ? 2.520 4.358 14.810 1.00 81.44 88 HIS A C 1
ATOM 706 O O . HIS A 1 88 ? 2.252 4.744 15.941 1.00 81.44 88 HIS A O 1
ATOM 712 N N . THR A 1 89 ? 1.621 3.781 14.010 1.00 78.75 89 THR A N 1
ATOM 713 C CA . THR A 1 89 ? 0.234 3.561 14.435 1.00 78.75 89 THR A CA 1
ATOM 714 C C . THR A 1 89 ? 0.154 2.551 15.575 1.00 78.75 89 THR A C 1
ATOM 716 O O . THR A 1 89 ? -0.695 2.690 16.438 1.00 78.75 89 THR A O 1
ATOM 719 N N . VAL A 1 90 ? 1.020 1.534 15.600 1.00 72.94 90 VAL A N 1
ATOM 720 C CA . VAL A 1 90 ? 1.027 0.522 16.671 1.00 72.94 90 VAL A CA 1
ATOM 721 C C . VAL A 1 90 ? 1.694 1.035 17.951 1.00 72.94 90 VAL A C 1
ATOM 723 O O . VAL A 1 90 ? 1.331 0.595 19.040 1.00 72.94 90 VAL A O 1
ATOM 726 N N . ASN A 1 91 ? 2.662 1.944 17.828 1.00 73.38 91 ASN A N 1
ATOM 727 C CA . ASN A 1 91 ? 3.411 2.496 18.957 1.00 73.38 91 ASN A CA 1
ATOM 728 C C . ASN A 1 91 ? 2.759 3.740 19.599 1.00 73.38 91 ASN A C 1
ATOM 730 O O . ASN A 1 91 ? 3.323 4.292 20.541 1.00 73.38 91 ASN A O 1
ATOM 734 N N . ASN A 1 92 ? 1.613 4.197 19.086 1.00 65.50 92 ASN A N 1
ATOM 735 C CA . ASN A 1 92 ? 0.849 5.336 19.604 1.00 65.50 92 ASN A CA 1
ATOM 736 C C . ASN A 1 92 ? -0.408 4.861 20.335 1.00 65.50 92 ASN A C 1
ATOM 738 O O . ASN A 1 92 ? -0.724 5.438 21.394 1.00 65.50 92 ASN A O 1
#

Sequence (92 aa):
MATAITRWRTWLLARAERRLPALTRLRQPESLPIQLHSRRIYIVPTRFGLLFALVVLAMLLGALNFNNNPALLLTFVVVSIAVLSFHHTVNN

Foldseek 3Di:
DPPPVVVVVVVVVVVVVVVCPLVPPPPDPDDDDDPDDLPNDDDDCDPVNVVVVVVLVVLCVVCVVVVPPVSNVVSVVVVVVVVVVVVVSSVD

Radius of gyration: 18.63 Å; chains: 1; bounding box: 38×34×48 Å